Protein AF-A0A8C5XZY5-F1 (afdb_monomer_lite)

Radius of gyration: 31.41 Å; chains: 1; bounding box: 75×48×73 Å

pLDDT: mean 81.65, std 18.87, range [36.97, 96.88]

Sequence (169 aa):
MTALRLLQRMKRDWMHTGRRPSGLCGAALLVAARMHDFRRTVKEVISVVKVCESTLRKRLTEFEDTPTSQLTIDEFMKIDLEEECDPPSYTAGQRKLRMKQLEQVLSKQLEEVEGEISTYQDAIEIELENSRPKAKGALASLTKDGERGRQVLPALDVAPTCPLRRGWP

Organism: Microcebus murinus (NCBI:txid30608)

Secondary structure (DSSP, 8-state):
-HHHHHHHHHHHTTTTTTS-HHHHHHHHHHHHHHHTT----HHHHHHHHT--HHHHHHHHHHHHTSGGGGS-HHHHHH----PPPPPHHHHHHHHHHHHHHHHHHHHHHHHHHHHHHHHHHHHHHHHHHHHS----STTTTSGGG--S---------------------

InterPro domains:
  IPR000812 Transcription factor TFIIB [PTHR11618] (1-115)
  IPR013150 Transcription factor TFIIB, cyclin-like domain [PF00382] (2-65)
  IPR036915 Cyclin-like superfamily [SSF47954] (1-79)

Structure (mmCIF, N/CA/C/O backbone):
data_AF-A0A8C5XZY5-F1
#
_entry.id   AF-A0A8C5XZY5-F1
#
loop_
_atom_site.group_PDB
_atom_site.id
_atom_site.type_symbol
_atom_site.label_atom_id
_atom_site.label_alt_id
_atom_site.label_comp_id
_atom_site.label_asym_id
_atom_site.label_entity_id
_atom_site.label_seq_id
_atom_site.pdbx_PDB_ins_code
_atom_site.Cartn_x
_atom_site.Cartn_y
_atom_site.Cartn_z
_atom_site.occupancy
_atom_site.B_iso_or_equiv
_atom_site.auth_seq_id
_atom_site.auth_comp_id
_atom_site.auth_asym_id
_atom_site.auth_atom_id
_atom_site.pdbx_PDB_model_num
ATOM 1 N N . MET A 1 1 ? 10.799 1.775 -20.083 1.00 76.12 1 MET A N 1
ATOM 2 C CA . MET A 1 1 ? 11.183 2.774 -19.052 1.00 76.12 1 MET A CA 1
ATOM 3 C C . MET A 1 1 ? 1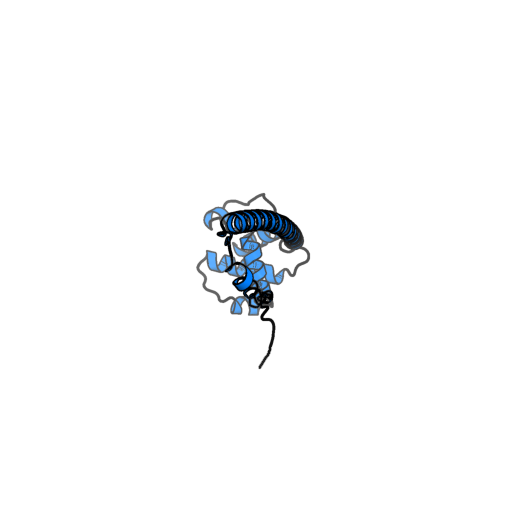0.173 2.910 -17.896 1.00 76.12 1 MET A C 1
ATOM 5 O O . MET A 1 1 ? 10.531 3.486 -16.879 1.00 76.12 1 MET A O 1
ATOM 9 N N . THR A 1 2 ? 8.958 2.341 -17.972 1.00 90.25 2 THR A N 1
ATOM 10 C CA . THR A 1 2 ? 7.897 2.489 -16.943 1.00 90.25 2 THR A CA 1
ATOM 11 C C . THR A 1 2 ? 8.298 2.040 -15.534 1.00 90.25 2 THR A C 1
ATOM 13 O O . THR A 1 2 ? 8.032 2.751 -14.573 1.00 90.25 2 THR A O 1
ATOM 16 N N . ALA A 1 3 ? 8.995 0.906 -15.396 1.00 92.25 3 ALA A N 1
ATOM 17 C CA . ALA A 1 3 ? 9.410 0.394 -14.085 1.00 92.25 3 ALA A CA 1
ATOM 18 C C . ALA A 1 3 ? 10.357 1.348 -13.335 1.00 92.25 3 ALA A C 1
ATOM 20 O O . ALA A 1 3 ? 10.249 1.499 -12.121 1.00 92.25 3 ALA A O 1
ATOM 21 N N . LEU A 1 4 ? 11.263 2.023 -14.052 1.00 93.06 4 LEU A N 1
ATOM 22 C CA . LEU A 1 4 ? 12.161 3.016 -13.457 1.00 93.06 4 LEU A CA 1
ATOM 23 C C . LEU A 1 4 ? 11.396 4.258 -13.004 1.00 93.06 4 LEU A C 1
ATOM 25 O O . LEU A 1 4 ? 11.658 4.762 -11.916 1.00 93.06 4 LEU A O 1
ATOM 29 N N . ARG A 1 5 ? 10.420 4.705 -13.801 1.00 92.44 5 ARG A N 1
ATOM 30 C CA . ARG A 1 5 ? 9.552 5.827 -13.434 1.00 92.44 5 ARG A CA 1
ATOM 31 C C . ARG A 1 5 ? 8.739 5.520 -12.173 1.00 92.44 5 ARG A C 1
ATOM 33 O O . ARG A 1 5 ? 8.728 6.325 -11.248 1.00 92.44 5 ARG A O 1
ATOM 40 N N . LEU A 1 6 ? 8.151 4.322 -12.090 1.00 92.88 6 LEU A N 1
ATOM 41 C CA . LEU A 1 6 ? 7.465 3.848 -10.881 1.00 92.88 6 LEU A CA 1
ATOM 42 C C . LEU A 1 6 ? 8.401 3.844 -9.672 1.00 92.88 6 LEU A C 1
ATOM 44 O O . LEU A 1 6 ? 8.046 4.359 -8.619 1.00 92.88 6 LEU A O 1
ATOM 48 N N . LEU A 1 7 ? 9.619 3.318 -9.826 1.00 93.12 7 LEU A N 1
ATOM 49 C CA . LEU A 1 7 ? 10.591 3.266 -8.736 1.00 93.12 7 LEU A CA 1
ATOM 50 C C . LEU A 1 7 ? 10.989 4.666 -8.245 1.00 93.12 7 LEU A C 1
ATOM 52 O O . LEU A 1 7 ? 11.116 4.879 -7.042 1.00 93.12 7 LEU A O 1
ATOM 56 N N . GLN A 1 8 ? 11.183 5.621 -9.158 1.00 91.81 8 GLN A N 1
ATOM 57 C CA . GLN A 1 8 ? 11.486 7.012 -8.814 1.00 91.81 8 GLN A CA 1
ATOM 58 C C . GLN A 1 8 ? 10.338 7.665 -8.042 1.00 91.81 8 GLN A C 1
ATOM 60 O O . GLN A 1 8 ? 10.590 8.361 -7.059 1.00 91.81 8 GLN A O 1
ATOM 65 N N . ARG A 1 9 ? 9.090 7.403 -8.442 1.00 91.44 9 ARG A N 1
ATOM 66 C CA . ARG A 1 9 ? 7.909 7.897 -7.731 1.00 91.44 9 ARG A CA 1
ATOM 67 C C . ARG A 1 9 ? 7.776 7.268 -6.343 1.00 91.44 9 ARG A C 1
ATOM 69 O O . ARG A 1 9 ? 7.758 7.992 -5.359 1.00 91.44 9 ARG A O 1
ATOM 76 N N . MET A 1 10 ? 7.880 5.942 -6.238 1.00 92.00 10 MET A N 1
ATOM 77 C CA . MET A 1 10 ? 7.903 5.229 -4.950 1.00 92.00 10 MET A CA 1
ATOM 78 C C . MET A 1 10 ? 9.045 5.690 -4.025 1.00 92.00 10 MET A C 1
ATOM 80 O O . MET A 1 10 ? 8.959 5.575 -2.800 1.00 92.00 10 MET A O 1
ATOM 84 N N . LYS A 1 11 ? 10.153 6.184 -4.596 1.00 91.19 11 LYS A N 1
ATOM 85 C CA . LYS A 1 11 ? 11.254 6.778 -3.834 1.00 91.19 11 LYS A CA 1
ATOM 86 C C . LYS A 1 11 ? 10.863 8.139 -3.245 1.00 91.19 11 LYS A C 1
ATOM 88 O O . LYS A 1 11 ? 11.207 8.374 -2.089 1.00 91.19 11 LYS A O 1
ATOM 93 N N . ARG A 1 12 ? 10.169 8.986 -4.020 1.00 90.44 12 ARG A N 1
ATOM 94 C CA . ARG A 1 12 ? 9.613 10.275 -3.563 1.00 90.44 12 ARG A CA 1
ATOM 95 C C . ARG A 1 12 ? 8.528 10.090 -2.508 1.00 90.44 12 ARG A C 1
ATOM 97 O O . ARG A 1 12 ? 8.554 10.792 -1.515 1.00 90.44 12 ARG A O 1
ATOM 104 N N . ASP A 1 13 ? 7.692 9.064 -2.638 1.00 90.81 13 ASP A N 1
ATOM 105 C CA . ASP A 1 13 ? 6.659 8.705 -1.650 1.00 90.81 13 ASP A CA 1
ATOM 106 C C . ASP A 1 13 ? 7.234 8.046 -0.371 1.00 90.81 13 ASP A C 1
ATOM 108 O O . ASP A 1 13 ? 6.547 7.305 0.329 1.00 90.81 13 ASP A O 1
ATOM 112 N N . TRP A 1 14 ? 8.535 8.215 -0.095 1.00 89.31 14 TRP A N 1
ATOM 113 C CA . TRP A 1 14 ? 9.236 7.714 1.097 1.00 89.31 14 TRP A CA 1
ATOM 114 C C . TRP A 1 14 ? 9.086 6.206 1.390 1.00 89.31 14 TRP A C 1
ATOM 116 O O . TRP A 1 14 ? 9.465 5.722 2.461 1.00 89.31 14 TRP A O 1
ATOM 126 N N . MET A 1 15 ? 8.639 5.397 0.421 1.00 91.69 15 MET A N 1
ATOM 127 C CA . MET A 1 15 ? 8.354 3.971 0.641 1.00 91.69 15 MET A CA 1
ATOM 128 C C . MET A 1 15 ? 9.615 3.141 0.934 1.00 91.69 15 MET A C 1
ATOM 130 O O . MET A 1 15 ? 9.542 2.068 1.546 1.00 91.69 15 MET A O 1
ATOM 134 N N . HIS A 1 16 ? 10.781 3.613 0.490 1.00 91.25 16 HIS A N 1
ATOM 135 C CA . HIS A 1 16 ? 12.073 2.937 0.628 1.00 91.25 16 HIS A CA 1
ATOM 136 C C . HIS A 1 16 ? 12.814 3.254 1.937 1.00 91.25 16 HIS A C 1
ATOM 138 O O . HIS A 1 16 ? 13.725 2.515 2.314 1.00 91.25 16 HIS A O 1
ATOM 144 N N . THR A 1 17 ? 12.440 4.321 2.639 1.00 90.31 17 THR A N 1
ATOM 145 C CA . THR A 1 17 ? 13.204 4.831 3.783 1.00 90.31 17 THR A CA 1
ATOM 146 C C . THR A 1 17 ? 13.197 3.830 4.941 1.00 90.31 17 THR A C 1
ATOM 148 O O . THR A 1 17 ? 12.148 3.321 5.336 1.00 90.31 17 THR A O 1
ATOM 151 N N . GLY A 1 18 ? 14.389 3.488 5.452 1.00 89.38 18 GLY A N 1
ATOM 152 C CA . GLY A 1 18 ? 14.575 2.491 6.520 1.00 89.38 18 GLY A CA 1
ATOM 153 C C . GLY A 1 18 ? 14.198 1.055 6.129 1.00 89.38 18 GLY A C 1
ATOM 154 O O . GLY A 1 18 ? 13.959 0.209 6.991 1.00 89.38 18 GLY A O 1
ATOM 155 N N . ARG A 1 19 ? 14.069 0.770 4.829 1.00 90.31 19 ARG A N 1
ATOM 156 C CA . ARG A 1 19 ? 13.428 -0.439 4.304 1.00 90.31 19 ARG A CA 1
ATOM 157 C C . ARG A 1 19 ? 14.236 -1.044 3.153 1.00 90.31 19 ARG A C 1
ATOM 159 O O . ARG A 1 19 ? 14.991 -0.361 2.474 1.00 90.31 19 ARG A O 1
ATOM 166 N N . ARG A 1 20 ? 14.094 -2.356 2.916 1.00 92.44 20 ARG A N 1
ATOM 167 C CA . ARG A 1 20 ? 14.891 -3.068 1.898 1.00 92.44 20 ARG A CA 1
ATOM 168 C C . ARG A 1 20 ? 14.443 -2.674 0.473 1.00 92.44 20 ARG A C 1
ATOM 170 O O . ARG A 1 20 ? 13.305 -2.989 0.115 1.00 92.44 20 ARG A O 1
ATOM 177 N N . PRO A 1 21 ? 15.309 -2.070 -0.365 1.00 93.19 21 PRO A N 1
ATOM 178 C CA . PRO A 1 21 ? 14.921 -1.564 -1.686 1.00 93.19 21 PRO A CA 1
ATOM 179 C C . PRO A 1 21 ? 14.633 -2.673 -2.704 1.00 93.19 21 PRO A C 1
ATOM 181 O O . PRO A 1 21 ? 13.853 -2.461 -3.625 1.00 93.19 21 PRO A O 1
ATOM 184 N N . SER A 1 22 ? 15.183 -3.880 -2.520 1.00 93.94 22 SER A N 1
ATOM 185 C CA . SER A 1 22 ? 14.926 -5.005 -3.429 1.00 93.94 22 SER A CA 1
ATOM 186 C C . SER A 1 22 ? 13.434 -5.317 -3.550 1.00 93.94 22 SER A C 1
ATOM 188 O O . SER A 1 22 ? 12.922 -5.429 -4.659 1.00 93.94 22 SER A O 1
ATOM 190 N N . GLY A 1 23 ? 12.700 -5.351 -2.433 1.00 93.81 23 GLY A N 1
ATOM 191 C CA . GLY A 1 23 ? 11.251 -5.580 -2.448 1.00 93.81 23 GLY A CA 1
ATOM 192 C C . GLY A 1 23 ? 10.474 -4.504 -3.210 1.00 93.81 23 GLY A C 1
ATOM 193 O O . GLY A 1 23 ? 9.465 -4.819 -3.836 1.00 93.81 23 GLY A O 1
ATOM 194 N N . LEU A 1 24 ? 10.967 -3.262 -3.204 1.00 94.25 24 LEU A N 1
ATOM 195 C CA . LEU A 1 24 ? 10.373 -2.154 -3.949 1.00 94.25 24 LEU A CA 1
ATOM 196 C C . LEU A 1 24 ? 10.612 -2.302 -5.457 1.00 94.25 24 LEU A C 1
ATOM 198 O O . LEU A 1 24 ? 9.678 -2.159 -6.240 1.00 94.25 24 LEU A O 1
ATOM 202 N N . CYS A 1 25 ? 11.825 -2.692 -5.863 1.00 94.69 25 CYS A N 1
ATOM 203 C CA . CYS A 1 25 ? 12.135 -2.989 -7.264 1.00 94.69 25 CYS A CA 1
ATOM 204 C C . CYS A 1 25 ? 11.264 -4.126 -7.815 1.00 94.69 25 CYS A C 1
ATOM 206 O O . CYS A 1 25 ? 10.759 -4.032 -8.931 1.00 94.69 25 CYS A O 1
ATOM 208 N N . GLY A 1 26 ? 11.048 -5.184 -7.025 1.00 95.25 26 GLY A N 1
ATOM 209 C CA . GLY A 1 26 ? 10.158 -6.283 -7.406 1.00 95.25 26 GLY A CA 1
ATOM 210 C C . GLY A 1 26 ? 8.702 -5.847 -7.568 1.00 95.25 26 GLY A C 1
ATOM 211 O O . GLY A 1 26 ? 8.036 -6.284 -8.504 1.00 95.25 26 GLY A O 1
ATOM 212 N N . ALA A 1 27 ? 8.216 -4.963 -6.691 1.00 95.06 27 ALA A N 1
ATOM 213 C CA . ALA A 1 27 ? 6.865 -4.419 -6.791 1.00 95.06 27 ALA A CA 1
ATOM 214 C C . ALA A 1 27 ? 6.715 -3.557 -8.054 1.00 95.06 27 ALA A C 1
ATOM 216 O O . ALA A 1 27 ? 5.789 -3.774 -8.831 1.00 95.06 27 ALA A O 1
ATOM 217 N N . ALA A 1 28 ? 7.674 -2.665 -8.318 1.00 95.06 28 ALA A N 1
ATOM 218 C CA . ALA A 1 28 ? 7.689 -1.834 -9.521 1.00 95.06 28 ALA A CA 1
ATOM 219 C C . ALA A 1 28 ? 7.722 -2.670 -10.814 1.00 95.06 28 ALA A C 1
ATOM 221 O O . ALA A 1 28 ? 7.015 -2.354 -11.769 1.00 95.06 28 ALA A O 1
ATOM 222 N N . LEU A 1 29 ? 8.496 -3.764 -10.840 1.00 94.56 29 LEU A N 1
ATOM 223 C CA . LEU A 1 29 ? 8.526 -4.697 -11.972 1.00 94.56 29 LEU A CA 1
ATOM 224 C C . LEU A 1 29 ? 7.173 -5.381 -12.196 1.00 94.56 29 LEU A C 1
ATOM 226 O O . LEU A 1 29 ? 6.732 -5.480 -13.338 1.00 94.56 29 LEU A O 1
ATOM 230 N N . LEU A 1 30 ? 6.506 -5.835 -11.129 1.00 94.38 30 LEU A N 1
ATOM 231 C CA . LEU A 1 30 ? 5.188 -6.469 -11.234 1.00 94.38 30 LEU A CA 1
ATOM 232 C C . LEU A 1 30 ? 4.110 -5.501 -11.723 1.00 94.38 30 LEU A C 1
ATOM 234 O O . LEU A 1 30 ? 3.306 -5.876 -12.574 1.00 94.38 30 LEU A O 1
ATOM 238 N N . VAL A 1 31 ? 4.094 -4.272 -11.204 1.00 93.75 31 VAL A N 1
ATOM 239 C CA . VAL A 1 31 ? 3.135 -3.243 -11.628 1.00 93.75 31 VAL A CA 1
ATOM 240 C C . VAL A 1 31 ? 3.368 -2.889 -13.093 1.00 93.75 31 VAL A C 1
ATOM 242 O O . VAL A 1 31 ? 2.437 -2.961 -13.888 1.00 93.75 31 VAL A O 1
ATOM 245 N N . ALA A 1 32 ? 4.618 -2.626 -13.489 1.00 94.06 32 ALA A N 1
ATOM 246 C CA . ALA A 1 32 ? 4.951 -2.345 -14.882 1.00 94.06 32 ALA A CA 1
ATOM 247 C C . ALA A 1 32 ? 4.578 -3.507 -15.816 1.00 94.06 32 ALA A C 1
ATOM 249 O O . ALA A 1 32 ? 4.065 -3.269 -16.903 1.00 94.06 32 ALA A O 1
ATOM 250 N N . ALA A 1 33 ? 4.800 -4.756 -15.399 1.00 94.25 33 ALA A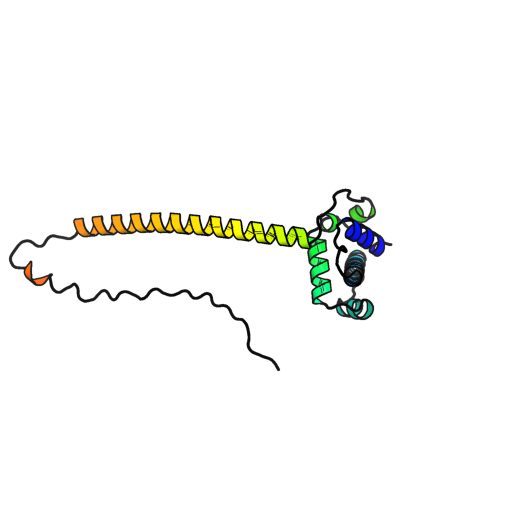 N 1
ATOM 251 C CA . ALA A 1 33 ? 4.401 -5.919 -16.184 1.00 94.25 33 ALA A CA 1
ATOM 252 C C . ALA A 1 33 ? 2.882 -5.942 -16.422 1.00 94.25 33 ALA A C 1
ATOM 254 O O . ALA A 1 33 ? 2.453 -6.159 -17.549 1.00 94.25 33 ALA A O 1
ATOM 255 N N . ARG A 1 34 ? 2.072 -5.637 -15.398 1.00 91.75 34 ARG A N 1
ATOM 256 C CA . ARG A 1 34 ? 0.609 -5.551 -15.540 1.00 91.75 34 ARG A CA 1
ATOM 257 C C . ARG A 1 34 ? 0.151 -4.391 -16.421 1.00 91.75 34 ARG A C 1
ATOM 259 O O . ARG A 1 34 ? -0.787 -4.577 -17.178 1.00 91.75 34 ARG A O 1
ATOM 266 N N . MET A 1 35 ? 0.816 -3.238 -16.356 1.00 91.62 35 MET A N 1
ATOM 267 C CA . MET A 1 35 ? 0.490 -2.079 -17.204 1.00 91.62 35 MET A CA 1
ATOM 268 C C . MET A 1 35 ? 0.700 -2.354 -18.700 1.00 91.62 35 MET A C 1
ATOM 270 O O . MET A 1 35 ? 0.058 -1.722 -19.526 1.00 91.62 35 MET A O 1
ATOM 274 N N . HIS A 1 36 ? 1.600 -3.278 -19.045 1.00 92.31 36 HIS A N 1
ATOM 275 C CA . HIS A 1 36 ? 1.922 -3.650 -20.429 1.00 92.31 36 HIS A CA 1
ATOM 276 C C . HIS A 1 36 ? 1.360 -5.026 -20.821 1.00 92.31 36 HIS A C 1
ATOM 278 O O . HIS A 1 36 ? 1.899 -5.671 -21.718 1.00 92.31 36 HIS A O 1
ATOM 284 N N . ASP A 1 37 ? 0.346 -5.522 -20.099 1.00 92.06 37 ASP A N 1
ATOM 285 C CA . ASP A 1 37 ? -0.284 -6.839 -20.303 1.00 92.06 37 ASP A CA 1
ATOM 286 C C . ASP A 1 37 ? 0.688 -8.036 -20.313 1.00 92.06 37 ASP A C 1
ATOM 288 O O . ASP A 1 37 ? 0.404 -9.129 -20.816 1.00 92.06 37 ASP A O 1
ATOM 292 N N . PHE A 1 38 ? 1.845 -7.874 -19.676 1.00 93.75 38 PHE A N 1
ATOM 293 C CA . PHE A 1 38 ? 2.852 -8.910 -19.561 1.00 93.75 38 PHE A CA 1
ATOM 294 C C . PHE A 1 38 ? 2.579 -9.792 -18.346 1.00 93.75 38 PHE A C 1
ATOM 296 O O . PHE A 1 38 ? 2.879 -9.462 -17.194 1.00 93.75 38 PHE A O 1
ATOM 303 N N . ARG A 1 39 ? 2.005 -10.967 -18.602 1.00 89.88 39 ARG A N 1
ATOM 304 C CA . ARG A 1 39 ? 1.643 -11.916 -17.547 1.00 89.88 39 ARG A CA 1
ATOM 305 C C . ARG A 1 39 ? 2.893 -12.613 -17.001 1.00 89.88 39 ARG A C 1
ATOM 307 O O . ARG A 1 39 ? 3.471 -13.498 -17.634 1.00 89.88 39 ARG A O 1
ATOM 314 N N . ARG A 1 40 ? 3.307 -12.206 -15.801 1.00 92.00 40 ARG A N 1
ATOM 315 C CA . ARG A 1 40 ? 4.341 -12.864 -14.991 1.00 92.00 40 ARG A CA 1
ATOM 316 C C . ARG A 1 40 ? 3.793 -13.245 -13.632 1.00 92.00 40 ARG A C 1
ATOM 318 O O . ARG A 1 40 ? 2.959 -12.543 -13.058 1.00 92.00 40 ARG A O 1
ATOM 325 N N . THR A 1 41 ? 4.263 -14.372 -13.120 1.00 93.88 41 THR A N 1
ATOM 326 C CA . THR A 1 41 ? 3.873 -14.837 -11.795 1.00 93.88 41 THR A CA 1
ATOM 327 C C . THR A 1 41 ? 4.696 -14.127 -10.725 1.00 93.88 41 THR A C 1
ATOM 329 O O . THR A 1 41 ? 5.865 -13.784 -10.908 1.00 93.88 41 THR A O 1
ATOM 332 N N . VAL A 1 42 ? 4.095 -13.946 -9.552 1.00 93.81 42 VAL A N 1
ATOM 333 C CA . VAL A 1 42 ? 4.780 -13.376 -8.383 1.00 93.81 42 VAL A CA 1
ATOM 334 C C . VAL A 1 42 ? 6.003 -14.227 -8.000 1.00 93.81 42 VAL A C 1
ATOM 336 O O . VAL A 1 42 ? 7.046 -13.685 -7.640 1.00 93.81 42 VAL A O 1
ATOM 339 N N . LYS A 1 43 ? 5.913 -15.557 -8.158 1.00 94.56 43 LYS A N 1
ATOM 340 C CA . LYS A 1 43 ? 7.003 -16.504 -7.872 1.00 94.56 43 LYS A CA 1
ATOM 341 C C . LYS A 1 43 ? 8.231 -16.277 -8.757 1.00 94.56 43 LYS A C 1
ATOM 343 O O . LYS A 1 43 ? 9.347 -16.288 -8.241 1.00 94.56 43 LYS A O 1
ATOM 348 N N . GLU A 1 44 ? 8.038 -16.023 -10.052 1.00 94.25 44 GLU A N 1
ATOM 349 C CA . GLU A 1 44 ? 9.140 -15.714 -10.974 1.00 94.25 44 GLU A CA 1
ATOM 350 C C . GLU A 1 44 ? 9.890 -14.455 -10.527 1.00 94.25 44 GLU A C 1
ATOM 352 O O . GLU A 1 44 ? 11.112 -14.479 -10.385 1.00 94.25 44 GLU A O 1
ATOM 357 N N . VAL A 1 45 ? 9.166 -13.378 -10.206 1.00 94.62 45 VAL A N 1
ATOM 358 C CA . VAL A 1 45 ? 9.777 -12.116 -9.754 1.00 94.62 45 VAL A CA 1
ATOM 359 C C . VAL A 1 45 ? 10.504 -12.286 -8.417 1.00 94.62 45 VAL A C 1
ATOM 361 O O . VAL A 1 45 ? 11.627 -11.806 -8.252 1.00 94.62 45 VAL A O 1
ATOM 364 N N . ILE A 1 46 ? 9.911 -13.023 -7.475 1.00 95.00 46 ILE A N 1
ATOM 365 C CA . ILE A 1 46 ? 10.527 -13.340 -6.179 1.00 95.00 46 ILE A CA 1
ATOM 366 C C . ILE A 1 46 ? 11.851 -14.085 -6.358 1.00 95.00 46 ILE A C 1
ATOM 368 O O . ILE A 1 46 ? 12.831 -13.770 -5.675 1.00 95.00 46 ILE A O 1
ATOM 372 N N . SER A 1 47 ? 11.900 -15.041 -7.291 1.00 95.06 47 SER A N 1
ATOM 373 C CA . SER A 1 47 ? 13.101 -15.837 -7.543 1.00 95.06 47 SER A CA 1
ATOM 374 C C . SER A 1 47 ? 14.297 -14.988 -7.993 1.00 95.06 47 SER A C 1
ATOM 376 O O . SER A 1 47 ? 15.432 -15.321 -7.646 1.00 95.06 47 SER A O 1
ATOM 378 N N . VAL A 1 48 ? 14.049 -13.864 -8.676 1.00 94.31 48 VAL A N 1
ATOM 379 C CA . VAL A 1 48 ? 15.072 -12.910 -9.133 1.00 94.31 48 VAL A CA 1
ATOM 380 C C . VAL A 1 48 ? 15.439 -11.913 -8.034 1.00 94.31 48 VAL A C 1
ATOM 382 O O . VAL A 1 48 ? 16.613 -11.719 -7.735 1.00 94.31 48 VAL A O 1
ATOM 385 N N . VAL A 1 49 ? 14.441 -11.299 -7.396 1.00 93.25 49 VAL A N 1
ATOM 386 C CA . VAL A 1 49 ? 14.625 -10.178 -6.454 1.00 93.25 49 VAL A CA 1
ATOM 387 C C . VAL A 1 49 ? 15.049 -10.639 -5.049 1.00 93.25 49 VAL A C 1
ATOM 389 O O . VAL A 1 49 ? 15.534 -9.841 -4.241 1.00 93.25 49 VAL A O 1
ATOM 392 N N . LYS A 1 50 ? 14.906 -11.938 -4.753 1.00 94.12 50 LYS A N 1
ATOM 393 C CA . LYS A 1 50 ? 15.288 -12.576 -3.481 1.00 94.12 50 LYS A CA 1
ATOM 394 C C . LYS A 1 50 ? 14.620 -11.904 -2.275 1.00 94.12 50 LYS A C 1
ATOM 396 O O . LYS A 1 50 ? 15.283 -11.389 -1.368 1.00 94.12 50 LYS A O 1
ATOM 401 N N . VAL A 1 51 ? 13.286 -11.885 -2.283 1.00 94.88 51 VAL A N 1
ATOM 402 C CA . VAL A 1 51 ? 12.432 -11.352 -1.206 1.00 94.88 51 VAL A CA 1
ATOM 403 C C . VAL A 1 51 ? 11.256 -12.282 -0.926 1.00 94.88 51 VAL A C 1
ATOM 405 O O . VAL A 1 51 ? 10.789 -12.970 -1.823 1.00 94.88 51 VAL A O 1
ATOM 408 N N . CYS A 1 52 ? 10.748 -12.293 0.305 1.00 94.44 52 CYS A N 1
ATOM 409 C CA . CYS A 1 52 ? 9.572 -13.092 0.648 1.00 94.44 52 CYS A CA 1
ATOM 410 C C . CYS A 1 52 ? 8.305 -12.571 -0.049 1.00 94.44 52 CYS A C 1
ATOM 412 O O . CYS A 1 52 ? 8.134 -11.362 -0.227 1.00 94.44 52 CYS A O 1
ATOM 414 N N . GLU A 1 53 ? 7.373 -13.476 -0.353 1.00 95.00 53 GLU A N 1
ATOM 415 C CA . GLU A 1 53 ? 6.085 -13.131 -0.966 1.00 95.00 53 GLU A CA 1
ATOM 416 C C . GLU A 1 53 ? 5.272 -12.149 -0.116 1.00 95.00 53 GLU A C 1
ATOM 418 O O . GLU A 1 53 ? 4.738 -11.168 -0.632 1.00 95.00 53 GLU A O 1
ATOM 423 N N . SER A 1 54 ? 5.237 -12.359 1.201 1.00 95.19 54 SER A N 1
ATOM 424 C CA . SER A 1 54 ? 4.556 -11.463 2.140 1.00 95.19 54 SER A CA 1
ATOM 425 C C . SER A 1 54 ? 5.121 -10.041 2.098 1.00 95.19 54 SER A C 1
ATOM 427 O O . SER A 1 54 ? 4.364 -9.075 2.159 1.00 95.19 54 SER A O 1
ATOM 429 N N . THR A 1 55 ? 6.439 -9.896 1.946 1.00 94.00 55 THR A N 1
ATOM 430 C CA . THR A 1 55 ? 7.097 -8.591 1.820 1.00 94.00 55 THR A CA 1
ATOM 431 C C . THR A 1 55 ? 6.688 -7.898 0.530 1.00 94.00 55 THR A C 1
ATOM 433 O O . THR A 1 55 ? 6.402 -6.706 0.557 1.00 94.00 55 THR A O 1
ATOM 436 N N . LEU A 1 56 ? 6.626 -8.630 -0.584 1.00 94.81 56 LEU A N 1
ATOM 437 C CA . LEU A 1 56 ? 6.226 -8.074 -1.873 1.00 94.81 56 LEU A CA 1
ATOM 438 C C . LEU A 1 56 ? 4.760 -7.622 -1.869 1.00 94.81 56 LEU A C 1
ATOM 440 O O . LEU A 1 56 ? 4.468 -6.512 -2.299 1.00 94.81 56 LEU A O 1
ATOM 444 N N . ARG A 1 57 ? 3.859 -8.437 -1.302 1.00 94.62 57 ARG A N 1
ATOM 445 C CA . ARG A 1 57 ? 2.441 -8.078 -1.134 1.00 94.62 57 ARG A CA 1
ATOM 446 C C . ARG A 1 57 ? 2.273 -6.806 -0.302 1.00 94.62 57 ARG A C 1
ATOM 448 O O . ARG A 1 57 ? 1.580 -5.902 -0.742 1.00 94.62 57 ARG A O 1
ATOM 455 N N . LYS A 1 58 ? 2.981 -6.683 0.830 1.00 93.56 58 LYS A N 1
ATOM 456 C CA . LYS A 1 58 ? 2.960 -5.458 1.654 1.00 93.56 58 LYS A CA 1
ATOM 457 C C . LYS A 1 58 ? 3.366 -4.211 0.863 1.00 93.56 58 LYS A C 1
ATOM 459 O O . LYS A 1 58 ? 2.754 -3.169 1.035 1.00 93.56 58 LY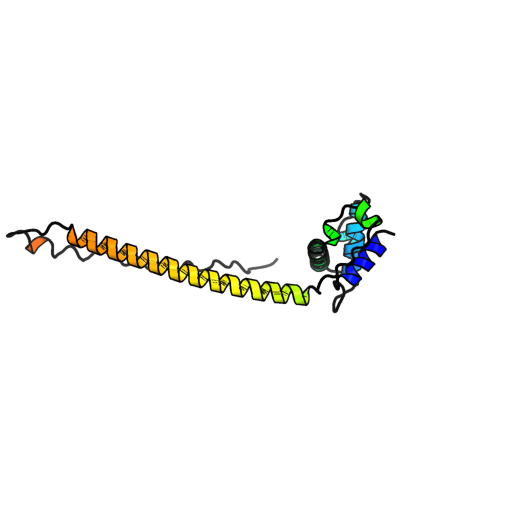S A O 1
ATOM 464 N N . ARG A 1 59 ? 4.373 -4.313 -0.014 1.00 94.50 59 ARG A N 1
ATOM 465 C CA . ARG A 1 59 ? 4.809 -3.185 -0.861 1.00 94.50 59 ARG A CA 1
ATOM 466 C C . ARG A 1 59 ? 3.775 -2.792 -1.903 1.00 94.50 59 ARG A C 1
ATOM 468 O O . ARG A 1 59 ? 3.655 -1.612 -2.192 1.00 94.50 59 ARG A O 1
ATOM 475 N N . LEU A 1 60 ? 3.063 -3.768 -2.462 1.00 94.25 60 LEU A N 1
ATOM 476 C CA . LEU A 1 60 ? 1.987 -3.513 -3.417 1.00 94.25 60 LEU A CA 1
ATOM 477 C C . LEU A 1 60 ? 0.799 -2.822 -2.738 1.00 94.25 60 LEU A C 1
ATOM 479 O O . LEU A 1 60 ? 0.308 -1.844 -3.279 1.00 94.25 60 LEU A O 1
ATOM 483 N N . THR A 1 61 ? 0.408 -3.260 -1.538 1.00 93.56 61 THR A N 1
ATOM 484 C CA . THR A 1 61 ? -0.648 -2.597 -0.751 1.00 93.56 61 THR A CA 1
ATOM 485 C C . THR A 1 61 ? -0.256 -1.175 -0.345 1.00 93.56 61 THR A C 1
ATOM 487 O O . THR A 1 61 ? -1.057 -0.261 -0.429 1.00 93.56 61 THR A O 1
ATOM 490 N N . GLU A 1 62 ? 0.998 -0.946 0.047 1.00 91.88 62 GLU A N 1
ATOM 491 C CA . GLU A 1 62 ? 1.456 0.416 0.354 1.00 91.88 62 GLU A CA 1
ATOM 492 C C . GLU A 1 62 ? 1.500 1.315 -0.884 1.00 91.88 62 GLU A C 1
ATOM 494 O O . GLU A 1 62 ? 1.313 2.515 -0.752 1.00 91.88 62 GLU A O 1
ATOM 499 N N . PHE A 1 63 ? 1.756 0.754 -2.071 1.00 92.94 63 PHE A N 1
ATOM 500 C CA . PHE A 1 63 ? 1.662 1.502 -3.324 1.00 92.94 63 PHE A CA 1
ATOM 501 C C . PHE A 1 63 ? 0.204 1.828 -3.661 1.00 92.94 63 PHE A C 1
ATOM 503 O O . PHE A 1 63 ? -0.069 2.938 -4.098 1.00 92.94 63 PHE A O 1
ATOM 510 N N . GLU A 1 64 ? -0.724 0.900 -3.422 1.00 92.56 64 GLU A N 1
ATOM 511 C CA . GLU A 1 64 ? -2.168 1.119 -3.576 1.00 92.56 64 GLU A CA 1
ATOM 512 C C . GLU A 1 64 ? -2.664 2.305 -2.735 1.00 92.56 64 GLU A C 1
ATOM 514 O O . GLU A 1 64 ? -3.426 3.121 -3.243 1.00 92.56 64 GLU A O 1
ATOM 519 N N . ASP A 1 65 ? -2.146 2.474 -1.515 1.00 89.62 65 ASP A N 1
ATOM 520 C CA . ASP A 1 65 ? -2.472 3.605 -0.634 1.00 89.62 65 ASP A CA 1
ATOM 521 C C . ASP A 1 65 ? -1.923 4.974 -1.127 1.00 89.62 65 ASP A C 1
ATOM 523 O O . ASP A 1 65 ? -2.276 6.008 -0.560 1.00 89.62 65 ASP A O 1
ATOM 527 N N . THR A 1 66 ? -1.061 5.022 -2.156 1.00 90.19 66 THR A N 1
ATOM 528 C CA . THR A 1 66 ? -0.523 6.286 -2.712 1.00 90.19 66 THR A CA 1
ATOM 529 C C . THR A 1 66 ? -1.435 6.876 -3.796 1.00 90.19 66 THR A C 1
ATOM 531 O O . THR A 1 66 ? -2.050 6.116 -4.542 1.00 90.19 66 THR A O 1
ATOM 534 N N . PRO A 1 67 ? -1.469 8.210 -4.000 1.00 88.88 67 PRO A N 1
ATOM 535 C CA . PRO A 1 67 ? -2.280 8.826 -5.059 1.00 88.88 67 PRO A CA 1
ATOM 536 C C . PRO A 1 67 ? -1.848 8.390 -6.469 1.00 88.88 67 PRO A C 1
ATOM 538 O O . PRO A 1 67 ? -2.652 8.365 -7.396 1.00 88.88 67 PRO A O 1
ATOM 541 N N . THR A 1 68 ? -0.589 7.967 -6.631 1.00 88.94 68 THR A N 1
ATOM 542 C CA . THR A 1 68 ? -0.055 7.439 -7.893 1.00 88.94 68 THR A CA 1
ATOM 543 C C . THR A 1 68 ? -0.820 6.205 -8.385 1.00 88.94 68 THR A C 1
ATOM 545 O O . THR A 1 68 ? -0.906 5.988 -9.592 1.00 88.94 68 THR A O 1
ATOM 548 N N . SER A 1 69 ? -1.363 5.383 -7.481 1.00 89.00 69 SER A N 1
ATOM 549 C CA . SER A 1 69 ? -2.054 4.138 -7.844 1.00 89.00 69 SER A CA 1
ATOM 550 C C . SER A 1 69 ? -3.395 4.368 -8.543 1.00 89.00 69 SER A C 1
ATOM 552 O O . SER A 1 69 ? -3.857 3.491 -9.271 1.00 89.00 69 SER A O 1
ATOM 554 N N . GLN A 1 70 ? -4.004 5.536 -8.325 1.00 89.56 70 GLN A N 1
ATOM 555 C CA . GLN A 1 70 ? -5.332 5.888 -8.828 1.00 89.56 70 GLN A CA 1
ATOM 556 C C . GLN A 1 70 ? -5.289 6.444 -10.258 1.00 89.56 70 GLN A C 1
ATOM 558 O O . GLN A 1 70 ? -6.331 6.570 -10.897 1.00 89.56 70 GLN A O 1
ATOM 563 N N . LEU A 1 71 ? -4.096 6.764 -10.767 1.00 89.75 71 LEU A N 1
ATOM 564 C CA . LEU A 1 71 ? -3.908 7.285 -12.116 1.00 89.75 71 LEU A CA 1
ATOM 565 C C . LEU A 1 71 ? -4.067 6.193 -13.173 1.00 89.75 71 LEU A C 1
ATOM 567 O O . LEU A 1 71 ? -3.645 5.045 -12.997 1.00 89.75 71 LEU A O 1
ATOM 571 N N . THR A 1 72 ? -4.594 6.579 -14.332 1.00 90.38 72 THR A N 1
ATOM 572 C CA . THR A 1 72 ? -4.552 5.721 -15.516 1.00 90.38 72 THR A CA 1
ATOM 573 C C . THR A 1 72 ? -3.119 5.578 -16.039 1.00 90.38 72 THR A C 1
ATOM 575 O O . THR A 1 72 ? -2.230 6.388 -15.761 1.00 90.38 72 THR A O 1
ATOM 578 N N . ILE A 1 73 ? -2.879 4.534 -16.838 1.00 88.56 73 ILE A N 1
ATOM 579 C CA . ILE A 1 73 ? -1.559 4.257 -17.430 1.00 88.56 73 ILE A CA 1
ATOM 580 C C . ILE A 1 73 ? -1.064 5.456 -18.255 1.00 88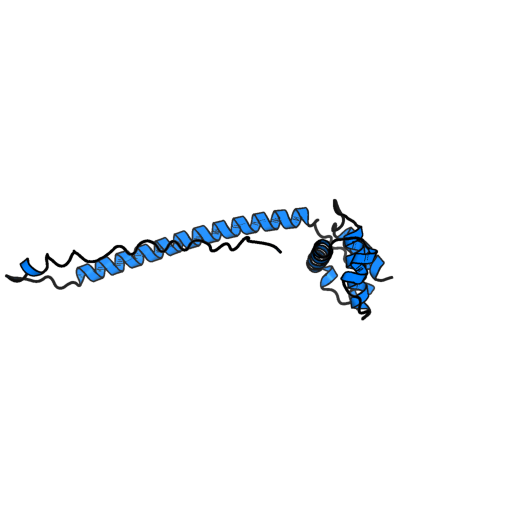.56 73 ILE A C 1
ATOM 582 O O . ILE A 1 73 ? 0.111 5.820 -18.166 1.00 88.56 73 ILE A O 1
ATOM 586 N N . ASP A 1 74 ? -1.957 6.087 -19.019 1.00 88.06 74 ASP A N 1
ATOM 587 C CA . ASP A 1 74 ? -1.623 7.224 -19.878 1.00 88.06 74 ASP A CA 1
ATOM 588 C C . ASP A 1 74 ? -1.325 8.494 -19.076 1.00 88.06 74 ASP A C 1
ATOM 590 O O . ASP A 1 74 ? -0.389 9.225 -19.409 1.00 88.06 74 ASP A O 1
ATOM 594 N N . GLU A 1 75 ? -2.080 8.751 -18.006 1.00 89.12 75 GLU A N 1
ATOM 595 C CA . GLU A 1 75 ? -1.841 9.882 -17.102 1.00 89.12 75 GLU A CA 1
ATOM 596 C C . GLU A 1 75 ? -0.507 9.732 -16.380 1.00 89.12 75 GLU A C 1
ATOM 598 O O . GLU A 1 75 ? 0.302 10.659 -16.394 1.00 89.12 75 GLU A O 1
ATOM 603 N N . PHE A 1 76 ? -0.223 8.541 -15.847 1.00 88.56 76 PHE A N 1
ATOM 604 C CA . PHE A 1 76 ? 1.044 8.246 -15.181 1.00 88.56 76 PHE A CA 1
ATOM 605 C C . PHE A 1 76 ? 2.257 8.462 -16.099 1.00 88.56 76 PHE A C 1
ATOM 607 O O . PHE A 1 76 ? 3.346 8.811 -15.647 1.00 88.56 76 PHE A O 1
ATOM 614 N N . MET A 1 77 ? 2.096 8.258 -17.408 1.00 86.31 77 MET A N 1
ATOM 615 C CA . MET A 1 77 ? 3.174 8.454 -18.379 1.00 86.31 77 MET A CA 1
ATOM 616 C C . MET A 1 77 ? 3.329 9.913 -18.832 1.00 86.31 77 MET A C 1
ATOM 618 O O . MET A 1 77 ? 4.341 10.246 -19.454 1.00 86.31 77 MET A O 1
ATOM 622 N N . LYS A 1 78 ? 2.393 10.806 -18.505 1.00 86.69 78 LYS A N 1
ATOM 623 C CA . LYS A 1 78 ? 2.441 12.223 -18.903 1.00 86.69 78 LYS A CA 1
ATOM 624 C C . LYS A 1 78 ? 2.690 13.158 -17.727 1.00 86.69 78 LYS A C 1
ATOM 626 O O . LYS A 1 78 ? 3.412 14.134 -17.890 1.00 86.69 78 LYS A O 1
ATOM 631 N N . ILE A 1 79 ? 2.135 12.842 -16.563 1.00 81.94 79 ILE A N 1
ATOM 632 C CA . ILE A 1 79 ? 2.082 13.728 -15.403 1.00 81.94 79 ILE A CA 1
ATOM 633 C C . ILE A 1 79 ? 2.931 13.131 -14.284 1.00 81.94 79 ILE A C 1
ATOM 635 O O . ILE A 1 79 ? 2.794 11.956 -13.947 1.00 81.94 79 ILE A O 1
ATOM 639 N N . ASP A 1 80 ? 3.799 13.952 -13.699 1.00 79.44 80 ASP A N 1
ATOM 640 C CA . ASP A 1 80 ? 4.449 13.636 -12.432 1.00 79.44 80 ASP A CA 1
ATOM 641 C C . ASP A 1 80 ? 3.701 14.378 -11.320 1.00 79.44 80 ASP A C 1
ATOM 643 O O . ASP A 1 80 ? 3.603 15.602 -11.339 1.00 79.44 80 ASP A O 1
ATOM 647 N N . LEU A 1 81 ? 3.138 13.631 -10.368 1.00 80.94 81 LEU A N 1
ATOM 648 C CA . LEU A 1 81 ? 2.492 14.204 -9.187 1.00 80.94 81 LEU A CA 1
ATOM 649 C C . LEU A 1 81 ? 3.542 14.891 -8.298 1.00 80.94 81 LEU A C 1
ATOM 651 O O . LEU A 1 81 ? 4.625 14.335 -8.085 1.00 80.94 81 LEU A O 1
ATOM 655 N N . GLU A 1 82 ? 3.201 16.056 -7.748 1.00 75.06 82 GLU A N 1
ATOM 656 C CA . GLU A 1 82 ? 4.043 16.779 -6.781 1.00 75.06 82 GLU A CA 1
ATOM 657 C C . GLU A 1 82 ? 3.819 16.311 -5.341 1.00 75.06 82 GLU A C 1
ATOM 659 O O . GLU A 1 82 ? 4.739 16.358 -4.532 1.00 75.06 82 GLU A O 1
ATOM 664 N N . GLU A 1 83 ? 2.618 15.822 -5.027 1.00 76.81 83 GLU A N 1
ATOM 665 C CA . GLU A 1 83 ? 2.243 15.408 -3.675 1.00 76.81 83 GLU A CA 1
ATOM 666 C C . GLU A 1 83 ? 3.157 14.278 -3.178 1.00 76.81 83 GLU A C 1
ATOM 668 O O . GLU A 1 83 ? 3.368 13.288 -3.885 1.00 76.81 83 GLU A O 1
ATOM 673 N N . GLU A 1 84 ? 3.725 14.431 -1.983 1.00 81.94 84 GLU A N 1
ATOM 674 C CA . GLU A 1 84 ? 4.569 13.426 -1.333 1.00 81.94 84 GLU A CA 1
ATOM 675 C C . GLU A 1 84 ? 3.782 12.717 -0.228 1.00 81.94 84 GLU A C 1
ATOM 677 O O . GLU A 1 84 ? 3.026 13.343 0.514 1.00 81.94 84 GLU A O 1
ATOM 682 N N . CYS A 1 85 ? 3.975 11.404 -0.096 1.00 82.56 85 CYS A N 1
ATOM 683 C CA . CYS A 1 85 ? 3.394 10.631 0.999 1.00 82.56 85 CYS A CA 1
ATOM 684 C C . CYS A 1 85 ? 4.381 10.417 2.151 1.00 82.56 85 CYS A C 1
ATOM 686 O O . CYS A 1 85 ? 5.582 10.224 1.947 1.00 82.56 85 CYS A O 1
ATOM 688 N N . ASP A 1 86 ? 3.837 10.355 3.366 1.00 85.31 86 ASP A N 1
ATOM 689 C CA . ASP A 1 86 ? 4.586 9.997 4.567 1.00 85.31 86 ASP A CA 1
ATOM 690 C C . ASP A 1 86 ? 5.061 8.531 4.547 1.00 85.31 86 ASP A C 1
ATOM 692 O O . ASP A 1 86 ? 4.383 7.643 4.012 1.00 85.31 86 ASP A O 1
ATOM 696 N N . PRO A 1 87 ? 6.185 8.210 5.215 1.00 87.88 87 PRO A N 1
ATOM 697 C CA . PRO A 1 87 ? 6.676 6.843 5.295 1.00 87.88 87 PRO A CA 1
ATOM 698 C C . PRO A 1 87 ? 5.674 5.915 6.017 1.00 87.88 87 PRO A C 1
ATOM 700 O O . PRO A 1 87 ? 5.074 6.306 7.024 1.00 87.88 87 PRO A O 1
ATOM 703 N N . PRO A 1 88 ? 5.567 4.629 5.622 1.00 85.94 88 PRO A N 1
ATOM 704 C CA . PRO A 1 88 ? 4.610 3.691 6.223 1.00 85.94 88 PRO A CA 1
ATOM 705 C C . PRO A 1 88 ? 4.751 3.459 7.735 1.00 85.94 88 PRO A C 1
ATOM 707 O O . PRO A 1 88 ? 3.804 3.035 8.391 1.00 85.94 88 PRO A O 1
ATOM 710 N N . SER A 1 89 ? 5.920 3.736 8.320 1.00 85.06 89 SER A N 1
ATOM 711 C CA . SER A 1 89 ? 6.105 3.714 9.777 1.00 85.06 89 SER A CA 1
ATOM 712 C C . SER A 1 89 ? 5.314 4.819 10.483 1.00 85.06 89 SER A C 1
ATOM 714 O O . SER A 1 89 ? 4.773 4.583 11.564 1.00 85.06 89 SER A O 1
ATOM 716 N N . TYR A 1 90 ? 5.222 6.001 9.872 1.00 85.25 90 TYR A N 1
ATOM 717 C CA . TYR A 1 90 ? 4.473 7.135 10.401 1.00 85.25 90 TYR A CA 1
ATOM 718 C C . TYR A 1 90 ? 2.968 6.905 10.259 1.00 85.25 90 TYR A C 1
ATOM 720 O O . TYR A 1 90 ? 2.232 6.969 11.247 1.00 85.25 90 TYR A O 1
ATOM 728 N N . THR A 1 91 ? 2.514 6.528 9.060 1.00 85.12 91 THR A N 1
ATOM 729 C CA . THR A 1 91 ? 1.087 6.295 8.789 1.00 85.12 91 THR A CA 1
ATOM 730 C C . THR A 1 91 ? 0.522 5.137 9.614 1.00 85.12 91 THR A C 1
ATOM 732 O O . THR A 1 91 ? -0.579 5.252 10.156 1.00 85.12 91 THR A O 1
ATOM 735 N N . ALA A 1 92 ? 1.283 4.053 9.811 1.00 85.38 92 ALA A N 1
ATOM 736 C CA . ALA A 1 92 ? 0.880 2.949 10.683 1.00 85.38 92 ALA A CA 1
ATOM 737 C C . ALA A 1 92 ? 0.740 3.380 12.154 1.00 85.38 92 ALA A C 1
ATOM 739 O O . ALA A 1 92 ? -0.199 2.957 12.836 1.00 85.38 92 ALA A O 1
ATOM 740 N N . GLY A 1 93 ? 1.642 4.240 12.639 1.00 86.19 93 GLY A N 1
ATOM 741 C CA . GLY A 1 93 ? 1.563 4.818 13.982 1.00 86.19 93 GLY A CA 1
ATOM 742 C C . GLY A 1 93 ? 0.306 5.670 14.169 1.00 86.19 93 GLY A C 1
ATOM 743 O O . GLY A 1 93 ? -0.444 5.459 15.124 1.00 86.19 93 GLY A O 1
ATOM 744 N N . GLN A 1 94 ? 0.028 6.560 13.213 1.00 86.62 94 GLN A N 1
ATOM 745 C CA . GLN A 1 94 ? -1.172 7.403 13.210 1.00 86.62 94 GLN A CA 1
ATOM 746 C C . GLN A 1 94 ? -2.458 6.573 13.132 1.00 86.62 94 GLN A C 1
ATOM 748 O O . GLN A 1 94 ? -3.397 6.808 13.893 1.00 86.62 94 GLN A O 1
ATOM 753 N N . ARG A 1 95 ? -2.499 5.548 12.268 1.00 86.69 95 ARG A N 1
ATOM 754 C CA . ARG A 1 95 ? -3.654 4.646 12.143 1.00 86.69 95 ARG A CA 1
ATOM 755 C C . ARG A 1 95 ? -3.934 3.931 13.464 1.00 86.69 95 ARG A C 1
ATOM 757 O O . ARG A 1 95 ? -5.077 3.903 13.902 1.00 86.69 95 ARG A O 1
ATOM 764 N N . LYS A 1 96 ? -2.901 3.423 14.144 1.00 90.44 96 LYS A N 1
ATOM 765 C CA . LYS A 1 96 ? -3.052 2.776 15.457 1.00 90.44 96 LYS A CA 1
ATOM 766 C C . LYS A 1 96 ? -3.588 3.736 16.521 1.00 90.44 96 LYS A C 1
ATOM 768 O O . LYS A 1 96 ? -4.404 3.325 17.340 1.00 90.44 96 LYS A O 1
ATOM 773 N N . LEU A 1 97 ? -3.136 4.990 16.526 1.00 91.12 97 LEU A N 1
ATOM 774 C CA . LEU A 1 97 ? -3.625 5.997 17.468 1.00 91.12 97 LEU A CA 1
ATOM 775 C C . LEU A 1 97 ? -5.105 6.322 17.223 1.00 91.12 97 LEU A C 1
ATOM 777 O O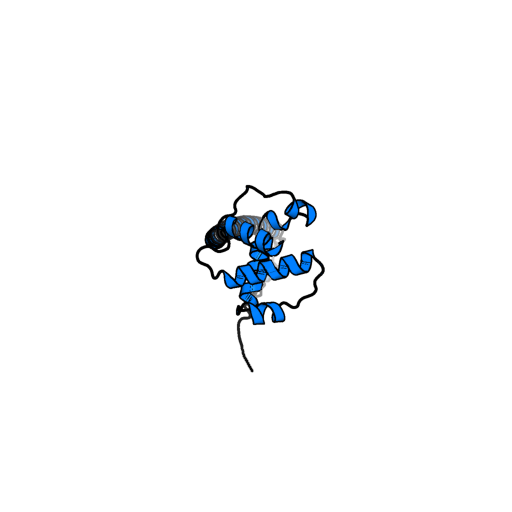 . LEU A 1 97 ? -5.893 6.291 18.164 1.00 91.12 97 LEU A O 1
ATOM 781 N N . ARG A 1 98 ? -5.487 6.564 15.964 1.00 91.25 98 ARG A N 1
ATOM 782 C CA . ARG A 1 98 ? -6.882 6.834 15.582 1.00 91.25 98 ARG A CA 1
ATOM 783 C C . ARG A 1 98 ? -7.809 5.670 15.920 1.00 91.25 98 ARG A C 1
ATOM 785 O O . ARG A 1 98 ? -8.881 5.900 16.461 1.00 91.25 98 ARG A O 1
ATOM 792 N N . MET A 1 99 ? -7.379 4.432 15.666 1.00 92.31 99 MET A N 1
ATOM 793 C CA . MET A 1 99 ? -8.149 3.234 16.028 1.00 92.31 99 MET A CA 1
ATOM 794 C C . MET A 1 99 ? -8.439 3.184 17.532 1.00 92.31 99 MET A C 1
ATOM 796 O O . MET A 1 99 ? -9.582 2.990 17.921 1.00 92.31 99 MET A O 1
ATOM 800 N N . LYS A 1 100 ? -7.437 3.459 18.377 1.00 93.19 100 LYS A N 1
ATOM 801 C CA . LYS A 1 100 ? -7.630 3.512 19.835 1.00 93.19 100 LYS A CA 1
ATOM 802 C C . LYS A 1 100 ? -8.598 4.611 20.272 1.00 93.19 100 LYS A C 1
ATOM 804 O O . LYS A 1 100 ? -9.375 4.405 21.194 1.00 93.19 100 LYS A O 1
ATOM 809 N N . GLN A 1 101 ? -8.537 5.783 19.641 1.00 94.31 101 GLN A N 1
ATOM 810 C CA . GLN A 1 101 ? -9.473 6.874 19.934 1.00 94.31 101 GLN A CA 1
ATOM 811 C C . GLN A 1 101 ? -10.903 6.483 19.557 1.00 94.31 101 GLN A C 1
ATOM 813 O O . GLN A 1 101 ? -11.824 6.727 20.328 1.00 94.31 101 GLN A O 1
ATOM 818 N N . LEU A 1 102 ? -11.080 5.839 18.402 1.00 93.75 102 LEU A N 1
ATOM 819 C CA . LEU A 1 102 ? -12.384 5.364 17.956 1.00 93.75 102 LEU A CA 1
ATOM 820 C C . LEU A 1 102 ? -12.947 4.292 18.899 1.00 93.75 102 LEU A C 1
ATOM 822 O O . LEU A 1 102 ? -14.113 4.372 19.264 1.00 93.75 102 LEU A O 1
ATOM 826 N N . GLU A 1 103 ? -12.116 3.346 19.347 1.00 94.38 103 GLU A N 1
ATOM 827 C CA . GLU A 1 103 ? -12.495 2.341 20.352 1.00 94.38 103 GLU A CA 1
ATOM 828 C C . GLU A 1 103 ? -12.960 2.992 21.664 1.00 94.38 103 GLU A C 1
ATOM 830 O O . GLU A 1 103 ? -13.965 2.572 22.227 1.00 94.38 103 GLU A O 1
ATOM 835 N N . GLN A 1 104 ? -12.282 4.050 22.122 1.00 95.19 104 GLN A N 1
ATOM 836 C CA . GLN A 1 104 ? -12.671 4.793 23.329 1.00 95.19 104 GLN A CA 1
ATOM 837 C C . GLN A 1 104 ? -13.973 5.582 23.165 1.00 95.19 104 GLN A C 1
ATOM 839 O O . GLN A 1 104 ? -14.731 5.728 24.120 1.00 95.19 104 GLN A O 1
ATOM 844 N N . VAL A 1 105 ? -14.222 6.151 21.985 1.00 95.56 105 VAL A N 1
ATOM 845 C CA . VAL A 1 105 ? -15.494 6.831 21.707 1.00 95.56 105 VAL A CA 1
ATOM 846 C C . VAL A 1 105 ? -16.622 5.806 21.671 1.00 95.56 105 VAL A C 1
ATOM 848 O O . VAL A 1 105 ? -17.647 6.010 22.313 1.00 95.56 105 VAL A O 1
ATOM 851 N N . LEU A 1 106 ? -16.404 4.682 20.989 1.00 95.62 106 LEU A N 1
ATOM 852 C CA . LEU A 1 106 ? -17.386 3.612 20.888 1.00 95.62 106 LEU A CA 1
ATOM 853 C C . LEU A 1 106 ? -17.711 3.004 22.258 1.00 95.62 106 LEU A C 1
ATOM 855 O O . LEU A 1 106 ? -18.877 2.751 22.537 1.00 95.62 106 LEU A O 1
ATOM 859 N N . SER A 1 107 ? -16.713 2.811 23.128 1.00 95.69 107 SER A N 1
ATOM 860 C CA . SER A 1 107 ? -16.945 2.285 24.478 1.00 95.69 107 SER A CA 1
ATOM 861 C C . SER A 1 107 ? -17.802 3.228 25.321 1.00 95.69 107 SER A C 1
ATOM 863 O O . SER A 1 107 ? -18.720 2.773 25.988 1.00 95.69 107 SER A O 1
ATOM 865 N N . LYS A 1 108 ? -17.565 4.543 25.237 1.00 95.31 108 LYS A N 1
ATOM 866 C CA . LYS A 1 108 ? -18.394 5.541 25.930 1.00 95.31 108 LYS A CA 1
ATOM 867 C C . LYS A 1 108 ? -19.829 5.554 25.416 1.00 95.31 108 LYS A C 1
ATOM 869 O O . LYS A 1 108 ? -20.754 5.595 26.211 1.00 95.31 108 LYS A O 1
ATOM 874 N N . GLN A 1 109 ? -20.013 5.477 24.098 1.00 95.12 109 GLN A N 1
ATOM 875 C CA . GLN A 1 109 ? -21.354 5.400 23.514 1.00 95.12 109 GLN A CA 1
ATOM 876 C C . GLN A 1 109 ? -22.088 4.120 23.928 1.00 95.12 109 GLN A C 1
ATOM 878 O O . GLN A 1 109 ? -23.294 4.154 24.140 1.00 95.12 109 GLN A O 1
ATOM 883 N N . LEU A 1 110 ? -21.378 2.996 24.064 1.00 96.00 110 LEU A N 1
ATOM 884 C CA . LEU A 1 110 ? -21.959 1.760 24.590 1.00 96.00 110 LEU A CA 1
ATOM 885 C C . LEU A 1 110 ? -22.395 1.916 26.053 1.00 96.00 110 LEU A C 1
ATOM 887 O O . LEU A 1 110 ? -23.508 1.519 26.374 1.00 96.00 110 LEU A O 1
ATOM 891 N N . GLU A 1 111 ? -21.568 2.534 26.902 1.00 94.56 111 GLU A N 1
ATOM 892 C CA . GLU A 1 111 ? -21.913 2.824 28.304 1.00 94.56 111 GLU A CA 1
ATOM 893 C C . GLU A 1 111 ? -23.136 3.754 28.418 1.00 94.56 111 GLU A C 1
ATOM 895 O O . GLU A 1 111 ? -24.018 3.520 29.243 1.00 94.56 111 GLU A O 1
ATOM 900 N N . GLU A 1 112 ? -23.227 4.785 27.570 1.00 95.50 112 GLU A N 1
ATOM 901 C CA . GLU A 1 112 ? -24.383 5.693 27.512 1.00 95.50 112 GLU A CA 1
ATOM 902 C C . GLU A 1 112 ? -25.669 4.946 27.130 1.00 95.50 112 GLU A C 1
ATOM 904 O O . GLU A 1 112 ? -26.680 5.051 27.826 1.00 95.50 112 GLU A O 1
ATOM 909 N N . VAL A 1 113 ? -25.620 4.141 26.063 1.00 96.88 113 VAL A N 1
ATOM 910 C CA . VAL A 1 113 ? -26.772 3.353 25.596 1.00 96.88 113 VAL A CA 1
ATOM 911 C C . VAL A 1 113 ? -27.190 2.304 26.631 1.00 96.88 113 VAL A C 1
ATOM 913 O O . VAL A 1 113 ? -28.382 2.089 26.838 1.00 96.88 113 VAL A O 1
ATOM 916 N N . GLU A 1 114 ? -26.241 1.658 27.308 1.00 95.06 114 GLU A N 1
ATOM 917 C CA . GLU A 1 114 ? -26.536 0.699 28.377 1.00 95.06 114 GLU A CA 1
ATOM 918 C C . GLU A 1 114 ? -27.235 1.377 29.567 1.00 95.06 114 GLU A C 1
ATOM 920 O O . GLU A 1 114 ? -28.218 0.847 30.092 1.00 95.06 114 GLU A O 1
ATOM 925 N N . GLY A 1 115 ? -26.806 2.592 29.926 1.00 94.06 115 GLY A N 1
ATOM 926 C CA . GLY A 1 115 ? -27.480 3.423 30.923 1.00 94.06 115 GLY A CA 1
ATOM 927 C C . GLY A 1 115 ? -28.916 3.775 30.527 1.00 94.06 115 GLY A C 1
ATOM 928 O O . GLY A 1 115 ? -29.832 3.604 31.334 1.00 94.06 115 GLY A O 1
ATOM 929 N N . GLU A 1 116 ? -29.141 4.197 29.279 1.00 95.50 116 GLU A N 1
ATOM 930 C CA . GLU A 1 116 ? -30.491 4.456 28.761 1.00 95.50 116 GLU A CA 1
ATOM 931 C C . GLU A 1 116 ? -31.374 3.204 28.862 1.00 95.50 116 GLU A C 1
ATOM 933 O O . GLU A 1 116 ? -32.474 3.260 29.419 1.00 95.50 116 GLU A O 1
ATOM 938 N N . ILE A 1 117 ? -30.879 2.049 28.407 1.00 96.19 117 ILE A N 1
ATOM 939 C CA . ILE A 1 117 ? -31.608 0.775 28.474 1.00 96.19 117 ILE A CA 1
ATOM 940 C C . ILE A 1 117 ? -31.979 0.421 29.920 1.00 96.19 117 ILE A C 1
ATOM 942 O O . ILE A 1 117 ? -33.122 0.027 30.158 1.00 96.19 117 ILE A O 1
ATOM 946 N N . SER A 1 118 ? -31.066 0.596 30.882 1.00 96.19 118 SER A N 1
ATOM 947 C CA . SER A 1 118 ? -31.339 0.331 32.302 1.00 96.19 118 SER A CA 1
ATOM 948 C C . SER A 1 118 ? -32.472 1.206 32.836 1.00 96.19 118 SER A C 1
ATOM 950 O O . SER A 1 118 ? -33.378 0.705 33.493 1.00 96.19 118 SER A O 1
ATOM 952 N N . THR A 1 119 ? -32.480 2.503 32.510 1.00 95.50 119 THR A N 1
ATOM 953 C CA . THR A 1 119 ? -33.553 3.403 32.970 1.00 95.50 119 THR A CA 1
ATOM 954 C C . THR A 1 119 ? -34.921 3.031 32.397 1.00 95.50 119 THR A C 1
ATOM 956 O O . THR A 1 119 ? -35.925 3.077 33.111 1.00 95.50 119 THR A O 1
ATOM 959 N N . TYR A 1 120 ? -34.975 2.609 31.128 1.00 94.88 120 TYR A N 1
ATOM 960 C CA . TYR A 1 120 ? -36.202 2.083 30.535 1.00 94.88 120 TYR A CA 1
ATOM 961 C C . TYR A 1 120 ? -36.636 0.769 31.199 1.00 94.88 120 TYR A C 1
ATOM 963 O O . TYR A 1 120 ? -37.830 0.586 31.433 1.00 94.88 120 TYR A O 1
ATOM 971 N N . GLN A 1 121 ? -35.701 -0.133 31.522 1.00 93.88 121 GLN A N 1
ATOM 972 C CA . GLN A 1 121 ? -35.999 -1.386 32.229 1.00 93.88 121 GLN A CA 1
ATOM 973 C C . GLN A 1 121 ? -36.627 -1.125 33.603 1.00 93.88 121 GLN A C 1
ATOM 975 O O . GLN A 1 121 ? -37.688 -1.681 33.889 1.00 93.88 121 GLN A O 1
ATOM 980 N N . ASP A 1 122 ? -36.039 -0.225 34.396 1.00 93.94 122 ASP A N 1
ATOM 981 C CA . ASP A 1 122 ? -36.551 0.145 35.720 1.00 93.94 122 ASP A CA 1
ATOM 982 C C . ASP A 1 122 ? -37.956 0.758 35.628 1.00 93.94 122 ASP A C 1
ATOM 984 O O . ASP A 1 122 ? -38.857 0.399 36.388 1.00 93.94 122 ASP A O 1
ATOM 988 N N . ALA A 1 123 ? -38.180 1.658 34.662 1.00 94.31 123 ALA A N 1
ATOM 989 C CA . ALA A 1 123 ? -39.486 2.279 34.447 1.00 94.31 123 ALA A CA 1
ATOM 990 C C . ALA A 1 123 ? -40.569 1.248 34.077 1.00 94.31 123 ALA A C 1
ATOM 992 O O . ALA A 1 123 ? -41.690 1.316 34.586 1.00 94.31 123 ALA A O 1
ATOM 993 N N . ILE A 1 124 ? -40.234 0.274 33.224 1.00 94.50 124 ILE A N 1
ATOM 9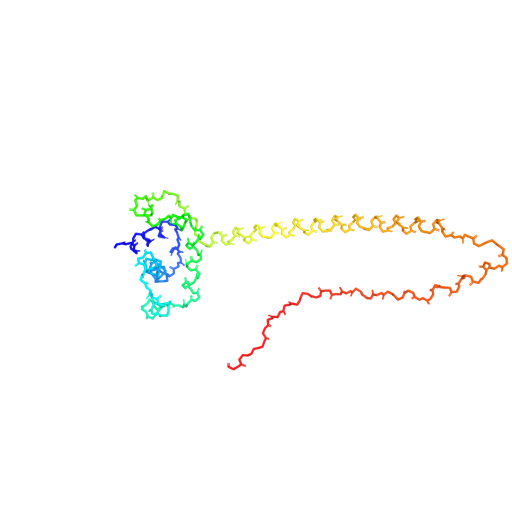94 C CA . ILE A 1 124 ? -41.139 -0.824 32.859 1.00 94.50 124 ILE A CA 1
ATOM 995 C C . ILE A 1 124 ? -41.446 -1.695 34.082 1.00 94.50 124 ILE A C 1
ATOM 997 O O . ILE A 1 124 ? -42.601 -2.068 34.289 1.00 94.50 124 ILE A O 1
ATOM 1001 N N . GLU A 1 125 ? -40.442 -2.018 34.900 1.00 93.06 125 GLU A N 1
ATOM 1002 C CA . GLU A 1 125 ? -40.623 -2.848 36.093 1.00 93.06 125 GLU A CA 1
ATOM 1003 C C . GLU A 1 125 ? -41.505 -2.159 37.144 1.00 93.06 125 GLU A C 1
ATOM 1005 O O . GLU A 1 125 ? -42.434 -2.780 37.667 1.00 93.06 125 GLU A O 1
ATOM 1010 N N . ILE A 1 126 ? -41.301 -0.858 37.376 1.00 93.50 126 ILE A N 1
ATOM 1011 C CA . ILE A 1 126 ? -42.139 -0.039 38.265 1.00 93.50 126 ILE A CA 1
ATOM 1012 C C . ILE A 1 126 ? -43.599 -0.026 37.792 1.00 93.50 126 ILE A C 1
ATOM 1014 O O . ILE A 1 126 ? -44.517 -0.231 38.591 1.00 93.50 126 ILE A O 1
ATOM 1018 N N . GLU A 1 127 ? -43.838 0.195 36.498 1.00 91.69 127 GLU A N 1
ATOM 1019 C CA . GLU A 1 127 ? -45.197 0.265 35.950 1.00 91.69 127 GLU A CA 1
ATOM 1020 C C . GLU A 1 127 ? -45.912 -1.097 35.995 1.00 91.69 127 GLU A C 1
ATOM 1022 O O . GLU A 1 127 ? -47.105 -1.182 36.317 1.00 91.69 127 GLU A O 1
ATOM 1027 N N . LEU A 1 128 ? -45.174 -2.186 35.741 1.00 87.81 128 LEU A N 1
ATOM 1028 C CA . LEU A 1 128 ? -45.677 -3.550 35.897 1.00 87.81 128 LEU A CA 1
ATOM 1029 C C . LEU A 1 128 ? -46.046 -3.851 37.354 1.00 87.81 128 LEU A C 1
ATOM 1031 O O . LEU A 1 128 ? -47.101 -4.440 37.587 1.00 87.81 128 LEU A O 1
ATOM 1035 N N . GLU A 1 129 ? -45.230 -3.441 38.331 1.00 85.88 129 GLU A N 1
ATOM 1036 C CA . GLU A 1 129 ? -45.515 -3.628 39.761 1.00 85.88 129 GLU A CA 1
ATOM 1037 C C . GLU A 1 129 ? -46.770 -2.856 40.196 1.00 85.88 129 GLU A C 1
ATOM 1039 O O . GLU A 1 129 ? -47.618 -3.387 40.916 1.00 85.88 129 GLU A O 1
ATOM 1044 N N . ASN A 1 130 ? -46.942 -1.629 39.699 1.00 85.38 130 ASN A N 1
ATOM 1045 C CA . ASN A 1 130 ? -48.119 -0.802 39.977 1.00 85.38 130 ASN A CA 1
ATOM 1046 C C . ASN A 1 130 ? -49.410 -1.379 39.376 1.00 85.38 130 ASN A C 1
ATOM 1048 O O . ASN A 1 130 ? -50.480 -1.257 39.978 1.00 85.38 130 ASN A O 1
ATOM 1052 N N . SER A 1 131 ? -49.310 -2.036 38.218 1.00 82.50 131 SER A N 1
ATOM 1053 C CA . SER A 1 131 ? -50.436 -2.660 37.513 1.00 82.50 131 SER A CA 1
ATOM 1054 C C . SER A 1 131 ? -50.800 -4.055 38.042 1.00 82.50 131 SER A C 1
ATOM 1056 O O . SER A 1 131 ? -51.830 -4.613 37.649 1.00 82.50 131 SER A O 1
ATOM 1058 N N . ARG A 1 132 ? -49.993 -4.645 38.941 1.00 79.25 132 ARG A N 1
ATOM 1059 C CA . ARG A 1 132 ? -50.314 -5.945 39.549 1.00 79.25 132 ARG A CA 1
ATOM 1060 C C . ARG A 1 132 ? -51.601 -5.844 40.384 1.00 79.25 132 ARG A C 1
ATOM 1062 O O . ARG A 1 132 ? -51.725 -4.967 41.243 1.00 79.25 132 ARG A O 1
ATOM 1069 N N . PRO A 1 133 ? -52.571 -6.760 40.202 1.00 73.44 133 PRO A N 1
ATOM 1070 C CA . PRO A 1 133 ? -53.801 -6.750 40.981 1.00 73.44 133 PRO A CA 1
ATOM 1071 C C . PRO A 1 133 ? -53.500 -7.043 42.458 1.00 73.44 133 PRO A C 1
ATOM 1073 O O . PRO A 1 133 ? -53.099 -8.148 42.823 1.00 73.44 133 PRO A O 1
ATOM 1076 N N . LYS A 1 134 ? -53.727 -6.060 43.339 1.00 60.28 134 LYS A N 1
ATOM 1077 C CA . LYS A 1 134 ? -53.652 -6.262 44.795 1.00 60.28 134 LYS A CA 1
ATOM 1078 C C . LYS A 1 134 ? -54.827 -7.134 45.242 1.00 60.28 134 LYS A C 1
ATOM 1080 O O . LYS A 1 134 ? -55.958 -6.653 45.332 1.00 60.28 134 LYS A O 1
ATOM 1085 N N . ALA A 1 135 ? -54.568 -8.410 45.529 1.00 57.12 135 ALA A N 1
ATOM 1086 C CA . ALA A 1 135 ? -55.561 -9.309 46.112 1.00 57.12 135 ALA A CA 1
ATOM 1087 C C . ALA A 1 135 ? -56.062 -8.742 47.455 1.00 57.12 135 ALA A C 1
ATOM 1089 O O . ALA A 1 135 ? -55.272 -8.472 48.360 1.00 57.12 135 ALA A O 1
ATOM 1090 N N . LYS A 1 136 ? -57.379 -8.548 47.591 1.00 50.12 136 LYS A N 1
ATOM 1091 C CA . LYS A 1 136 ? -58.033 -8.153 48.849 1.00 50.12 136 LYS A CA 1
ATOM 1092 C C . LYS A 1 136 ? -58.809 -9.342 49.420 1.00 50.12 136 LYS A C 1
ATOM 1094 O O . LYS A 1 136 ? -59.587 -9.963 48.703 1.00 50.12 136 LYS A O 1
ATOM 1099 N N . GLY A 1 137 ? -58.629 -9.620 50.714 1.00 57.97 137 GLY A N 1
ATOM 1100 C CA . GLY A 1 137 ? -59.366 -10.652 51.460 1.00 57.97 137 GLY A CA 1
ATOM 1101 C C . GLY A 1 137 ? -58.567 -11.930 51.755 1.00 57.97 137 GLY A C 1
ATOM 1102 O O . GLY A 1 137 ? -57.360 -11.984 51.538 1.00 57.97 137 GLY A O 1
ATOM 1103 N N . ALA A 1 138 ? -59.252 -12.963 52.263 1.00 55.09 138 ALA A N 1
ATOM 1104 C CA . ALA A 1 138 ? -58.683 -14.191 52.847 1.00 55.09 138 ALA A CA 1
ATOM 1105 C C . ALA A 1 138 ? -57.739 -15.018 51.938 1.00 55.09 138 ALA A C 1
ATOM 1107 O O . ALA A 1 138 ? -57.059 -15.909 52.433 1.00 55.09 138 ALA A O 1
ATOM 1108 N N . LEU A 1 139 ? -57.661 -14.713 50.635 1.00 52.75 139 LEU A N 1
ATOM 1109 C CA . LEU A 1 139 ? -56.779 -15.371 49.660 1.00 52.75 139 LEU A CA 1
ATOM 1110 C C . LEU A 1 139 ? -55.368 -14.743 49.567 1.00 52.75 139 LEU A C 1
ATOM 1112 O O . LEU A 1 139 ? -54.502 -15.281 48.883 1.00 52.75 139 LEU A O 1
ATOM 1116 N N . ALA A 1 140 ? -55.120 -13.609 50.238 1.00 51.06 140 ALA A N 1
ATOM 1117 C CA . ALA A 1 140 ? -53.839 -12.891 50.186 1.00 51.06 140 ALA A CA 1
ATOM 1118 C C . ALA A 1 140 ? -52.662 -13.657 50.829 1.00 51.06 140 ALA A C 1
ATOM 1120 O O . ALA A 1 140 ? -51.502 -13.334 50.584 1.00 51.06 140 ALA A O 1
ATOM 1121 N N . SER A 1 141 ? -52.940 -14.681 51.639 1.00 49.19 141 SER A N 1
ATOM 1122 C CA . SER A 1 141 ? -51.922 -15.548 52.246 1.00 49.19 141 SER A CA 1
ATOM 1123 C C . SER A 1 141 ? -51.341 -16.594 51.283 1.00 49.19 141 SER A C 1
ATOM 1125 O O . SER A 1 141 ? -50.304 -17.165 51.600 1.00 49.19 141 SER A O 1
ATOM 1127 N N . LEU A 1 142 ? -51.955 -16.825 50.114 1.00 52.25 142 LEU A N 1
ATOM 1128 C CA . LEU A 1 142 ? -51.559 -17.878 49.163 1.00 52.25 142 LEU A CA 1
ATOM 1129 C C . LEU A 1 142 ? -50.564 -17.409 48.088 1.00 52.25 142 LEU A C 1
ATOM 1131 O O . LEU A 1 142 ? -49.902 -18.229 47.461 1.00 52.25 142 LEU A O 1
ATOM 1135 N N . THR A 1 143 ? -50.423 -16.101 47.862 1.00 50.81 143 THR A N 1
ATOM 1136 C CA . THR A 1 143 ? -49.522 -15.563 46.824 1.00 50.81 143 THR A CA 1
ATOM 1137 C C . THR A 1 143 ? -48.080 -15.379 47.300 1.00 50.81 143 THR A C 1
ATOM 1139 O O . THR A 1 143 ? -47.213 -15.052 46.495 1.00 50.81 143 THR A O 1
ATOM 1142 N N . LYS A 1 144 ? -47.794 -15.603 48.591 1.00 44.78 144 LYS A N 1
ATOM 1143 C CA . LYS A 1 144 ? -46.457 -15.404 49.178 1.00 44.78 144 LYS A CA 1
ATOM 1144 C C . LYS A 1 144 ? -45.454 -16.526 48.866 1.00 44.78 144 LYS A C 1
ATOM 1146 O O . LYS A 1 144 ? -44.276 -16.369 49.159 1.00 44.78 144 LYS A O 1
ATOM 1151 N N . ASP A 1 145 ? -45.893 -17.619 48.241 1.00 39.31 145 ASP A N 1
ATOM 1152 C CA . ASP A 1 145 ? -45.043 -18.784 47.952 1.00 39.31 145 ASP A CA 1
ATOM 1153 C C . ASP A 1 145 ? -44.427 -18.804 46.536 1.00 39.31 145 ASP A C 1
ATOM 1155 O O . ASP A 1 145 ? -43.699 -19.736 46.193 1.00 39.31 145 ASP A O 1
ATOM 1159 N N . GLY A 1 146 ? -44.660 -17.775 45.712 1.00 38.94 146 GLY A N 1
ATOM 1160 C CA . GLY A 1 146 ? -44.206 -17.734 44.312 1.00 38.94 146 GLY A CA 1
ATOM 1161 C C . GLY A 1 146 ? -42.768 -17.252 44.063 1.00 38.94 146 GLY A C 1
ATOM 1162 O O . GLY A 1 146 ? -42.281 -17.370 42.942 1.00 38.94 146 GLY A O 1
ATOM 1163 N N . GLU A 1 147 ? -42.058 -16.736 45.070 1.00 38.22 147 GLU A N 1
ATOM 1164 C CA . GLU A 1 147 ? -40.708 -16.152 44.911 1.00 38.22 147 GLU A CA 1
ATOM 1165 C C . GLU A 1 147 ? -39.557 -17.174 45.024 1.00 38.22 147 GLU A C 1
ATOM 1167 O O . GLU A 1 147 ? -38.437 -16.847 45.406 1.00 38.22 147 GLU A O 1
ATOM 1172 N N . ARG A 1 148 ? -39.795 -18.442 44.672 1.00 38.59 148 ARG A N 1
ATOM 1173 C CA . ARG A 1 148 ? -38.735 -19.455 44.521 1.00 38.59 148 ARG A CA 1
ATOM 1174 C C . ARG A 1 148 ? -38.730 -19.982 43.094 1.00 38.59 148 ARG A C 1
ATOM 1176 O O . ARG A 1 148 ? -39.261 -21.052 42.825 1.00 38.59 148 ARG A O 1
ATOM 1183 N N . GLY A 1 149 ? -38.139 -19.235 42.162 1.00 37.03 149 GLY A N 1
ATOM 1184 C CA . GLY A 1 149 ? -38.019 -19.755 40.797 1.00 37.03 149 GLY A CA 1
ATOM 1185 C C . GLY A 1 149 ? -37.373 -18.890 39.722 1.00 37.03 149 GLY A C 1
ATOM 1186 O O . GLY A 1 149 ? -37.250 -19.374 38.602 1.00 37.03 149 GLY A O 1
ATOM 1187 N N . ARG A 1 150 ? -36.918 -17.660 39.995 1.00 37.72 150 ARG A N 1
ATOM 1188 C CA . ARG A 1 150 ? -36.109 -16.921 39.013 1.00 37.72 150 ARG A CA 1
ATOM 1189 C C . ARG A 1 150 ? -34.638 -17.231 39.250 1.00 37.72 150 ARG A C 1
ATOM 1191 O O . ARG A 1 150 ? -33.940 -16.521 39.963 1.00 37.72 150 ARG A O 1
ATOM 1198 N N . GLN A 1 151 ? -34.195 -18.359 38.695 1.00 36.97 151 GLN A N 1
ATOM 1199 C CA . GLN A 1 151 ? -32.773 -18.594 38.485 1.00 36.97 151 GLN A CA 1
ATOM 1200 C C . GLN A 1 151 ? -32.213 -17.379 37.750 1.00 36.97 151 GLN A C 1
ATOM 1202 O O . GLN A 1 151 ? -32.652 -17.046 36.649 1.00 36.97 151 GLN A O 1
ATOM 1207 N N . VAL A 1 152 ? -31.268 -16.714 38.405 1.00 40.94 152 VAL A N 1
ATOM 1208 C CA . VAL A 1 152 ? -30.285 -15.856 37.762 1.00 40.94 152 VAL A CA 1
ATOM 1209 C C . VAL A 1 152 ? -29.704 -16.682 36.618 1.00 40.94 152 VAL A C 1
ATOM 1211 O O . VAL A 1 152 ? -29.000 -17.663 36.861 1.00 40.94 152 VAL A O 1
ATOM 1214 N N . LEU A 1 153 ? -30.063 -16.351 35.376 1.00 40.06 153 LEU A N 1
ATOM 1215 C CA . LEU A 1 153 ? -29.305 -16.834 34.233 1.00 40.06 153 LEU A CA 1
ATOM 1216 C C . LEU A 1 153 ? -27.890 -16.285 34.434 1.00 40.06 153 LEU A C 1
ATOM 1218 O O . LEU A 1 153 ? -27.749 -15.069 34.591 1.00 40.06 153 LEU A O 1
ATOM 1222 N N . PRO A 1 154 ? -26.858 -17.139 34.521 1.00 41.16 154 PRO A N 1
ATOM 1223 C CA . PRO A 1 154 ? -25.503 -16.638 34.628 1.00 41.16 154 PRO A CA 1
ATOM 1224 C C . PRO A 1 154 ? -25.230 -15.785 33.393 1.00 41.16 154 PRO A C 1
ATOM 1226 O O . PRO A 1 154 ? -25.694 -16.110 32.295 1.00 41.16 154 PRO A O 1
ATOM 1229 N N . ALA A 1 155 ? -24.512 -14.683 33.603 1.00 46.31 155 ALA A N 1
ATOM 1230 C CA . ALA A 1 155 ? -23.966 -13.868 32.536 1.00 46.31 155 ALA A CA 1
ATOM 1231 C C . ALA A 1 155 ? -23.411 -14.798 31.451 1.00 46.31 155 ALA A C 1
ATOM 1233 O O . ALA A 1 155 ? -22.540 -15.630 31.714 1.00 46.31 155 ALA A O 1
ATOM 1234 N N . LEU A 1 156 ? -23.971 -14.710 30.245 1.00 42.16 156 LEU A N 1
ATOM 1235 C CA . LEU A 1 156 ? -23.315 -15.259 29.073 1.00 42.16 156 LEU A CA 1
ATOM 1236 C C . LEU A 1 156 ? -22.055 -14.419 28.896 1.00 42.16 156 LEU A C 1
ATOM 1238 O O . LEU A 1 156 ? -22.087 -13.359 28.277 1.00 42.16 156 LEU A O 1
ATOM 1242 N N . ASP A 1 157 ? -20.964 -14.896 29.489 1.00 42.12 157 ASP A N 1
ATOM 1243 C CA . ASP A 1 157 ? -19.613 -14.526 29.115 1.00 42.12 157 ASP A CA 1
ATOM 1244 C C . ASP A 1 157 ? -19.485 -14.805 27.616 1.00 42.12 157 ASP A C 1
ATOM 1246 O O . ASP A 1 157 ? -19.185 -15.920 27.179 1.00 42.12 157 ASP A O 1
ATOM 1250 N N . VAL A 1 158 ? -19.741 -13.785 26.797 1.00 47.62 158 VAL A N 1
ATOM 1251 C CA . VAL A 1 158 ? -19.332 -13.784 25.398 1.00 47.62 158 VAL A CA 1
ATOM 1252 C C . VAL A 1 158 ? -17.820 -13.594 25.415 1.00 47.62 158 VAL A C 1
ATOM 1254 O O . VAL A 1 158 ? -17.288 -12.500 25.243 1.00 47.62 158 VAL A O 1
ATOM 1257 N N . ALA A 1 159 ? -17.113 -14.687 25.694 1.00 47.50 159 ALA A N 1
ATOM 1258 C CA . ALA A 1 159 ? -15.678 -14.754 25.524 1.00 47.50 159 ALA A CA 1
ATOM 1259 C C . ALA A 1 159 ? -15.349 -14.407 24.060 1.00 47.50 159 ALA A C 1
ATOM 1261 O O . ALA A 1 159 ? -15.978 -14.949 23.143 1.00 47.50 159 ALA A O 1
ATOM 1262 N N . PRO A 1 160 ? -14.351 -13.550 23.795 1.00 43.88 160 PRO A N 1
ATOM 1263 C CA . PRO A 1 160 ? -13.873 -13.346 22.441 1.00 43.88 160 PRO A CA 1
ATOM 1264 C C . PRO A 1 160 ? -13.246 -14.659 21.968 1.00 43.88 160 PRO A C 1
ATOM 1266 O O . PRO A 1 160 ? -12.187 -15.071 22.447 1.00 43.88 160 PRO A O 1
ATOM 1269 N N . THR A 1 161 ? -13.890 -15.349 21.027 1.00 52.41 161 THR A N 1
ATOM 1270 C CA . THR A 1 161 ? -13.285 -16.502 20.361 1.00 52.41 161 THR A CA 1
ATOM 1271 C C . THR A 1 161 ? -12.135 -16.010 19.488 1.00 52.41 161 THR A C 1
ATOM 1273 O O . THR A 1 161 ? -12.315 -15.675 18.321 1.00 52.41 161 THR A O 1
ATOM 1276 N N . CYS A 1 162 ? -10.939 -15.958 20.067 1.00 49.69 162 CYS A N 1
ATOM 1277 C CA . CYS A 1 162 ? -9.672 -15.975 19.349 1.00 49.69 162 CYS A CA 1
ATOM 1278 C C . CYS A 1 162 ? -9.361 -17.422 18.937 1.00 49.69 162 CYS A C 1
ATOM 1280 O O . CYS A 1 162 ? -9.069 -18.234 19.817 1.00 49.69 162 CYS A O 1
ATOM 1282 N N . PRO A 1 163 ? -9.304 -17.779 17.641 1.00 49.47 163 PRO A N 1
ATOM 1283 C CA . PRO A 1 163 ? -8.622 -18.986 17.221 1.00 49.47 163 PRO A CA 1
ATOM 1284 C C . PRO A 1 163 ? -7.206 -18.608 16.777 1.00 49.47 163 PRO A C 1
ATOM 1286 O O . PRO A 1 163 ? -6.967 -18.235 15.630 1.00 49.47 163 PRO A O 1
ATOM 1289 N N . LEU A 1 164 ? -6.237 -18.731 17.686 1.00 52.72 164 LEU A N 1
ATOM 1290 C CA . LEU A 1 164 ? -4.831 -18.858 17.306 1.00 52.72 164 LEU A CA 1
ATOM 1291 C C . LEU A 1 164 ? -4.233 -20.151 17.876 1.00 52.72 164 LEU A C 1
ATOM 1293 O O . LEU A 1 164 ? -4.089 -20.303 19.083 1.00 52.72 164 LEU A O 1
ATOM 1297 N N . ARG A 1 165 ? -3.784 -20.993 16.929 1.00 50.72 165 ARG A N 1
ATOM 1298 C CA . ARG A 1 165 ? -2.766 -22.067 16.989 1.00 50.72 165 ARG A CA 1
ATOM 1299 C C . ARG A 1 165 ? -3.127 -23.434 17.586 1.00 50.72 165 ARG A C 1
ATOM 1301 O O . ARG A 1 165 ? -3.073 -23.600 18.796 1.00 50.72 165 ARG A O 1
ATOM 1308 N N . ARG A 1 166 ? -3.190 -24.445 16.699 1.00 47.66 166 ARG A N 1
ATOM 1309 C CA . ARG A 1 166 ? -2.341 -25.675 16.652 1.00 47.66 166 ARG A CA 1
ATOM 1310 C C . ARG A 1 166 ? -2.228 -26.077 15.162 1.00 47.66 166 ARG A C 1
ATOM 1312 O O . ARG A 1 166 ? -3.249 -26.077 14.495 1.00 47.66 166 ARG A O 1
ATOM 1319 N N . GLY A 1 167 ? -1.056 -26.091 14.519 1.00 44.25 167 GLY A N 1
ATOM 1320 C CA . GLY A 1 167 ? -0.078 -27.198 14.439 1.00 44.25 167 GLY A CA 1
ATOM 1321 C C . GLY A 1 167 ? -0.080 -27.716 12.981 1.00 44.25 167 GLY A C 1
ATOM 1322 O O . GLY A 1 167 ? -1.146 -28.054 12.492 1.00 44.25 167 GLY A O 1
ATOM 1323 N N . TRP A 1 168 ? 0.951 -27.466 12.157 1.00 42.22 168 TRP A N 1
ATOM 1324 C CA . TRP A 1 168 ? 1.959 -28.458 11.698 1.00 42.22 168 TRP A CA 1
ATOM 1325 C C . TRP A 1 168 ? 1.406 -29.892 11.599 1.00 42.22 168 TRP A C 1
ATOM 1327 O O . TRP A 1 168 ? 0.886 -30.405 12.593 1.00 42.22 168 TRP A O 1
ATOM 1337 N N . PRO A 1 169 ? 1.482 -30.519 10.414 1.00 53.69 169 PRO A N 1
ATOM 1338 C CA . PRO A 1 169 ? 2.754 -30.994 9.852 1.00 53.69 169 PRO A CA 1
ATOM 1339 C C . PRO A 1 169 ? 3.250 -30.235 8.616 1.00 53.69 169 PRO A C 1
ATOM 1341 O O . PRO A 1 169 ? 2.449 -29.507 7.988 1.00 53.69 169 PRO A O 1
#

Foldseek 3Di:
DQLVLQLVLCVQLVAPPVHDCLLVSLLSVVVVCVLVVNDDDSVVSCVVSVDDPVSNVVNNVVVCVDPLVVDRPVCSVPDDDPDHHDYPVVVVVVVVVVVVVVVVVVVVVVVVVVVVVVVVVVVVVVVVVVPDDDDDDDCNVPVPPPPPDPPPPPPPPPDPPDDDDDDDD